Protein AF-A0A1F8SH71-F1 (afdb_monomer)

Structure (mmCIF, N/CA/C/O backbone):
data_AF-A0A1F8SH71-F1
#
_entry.id   AF-A0A1F8SH71-F1
#
loop_
_atom_site.group_PDB
_atom_site.id
_atom_site.type_symbol
_atom_site.label_atom_id
_atom_site.label_alt_id
_atom_site.label_comp_id
_atom_site.label_asym_id
_atom_site.label_entity_id
_atom_site.label_seq_id
_atom_site.pdbx_PDB_ins_code
_atom_site.Cartn_x
_atom_site.Cartn_y
_atom_site.Cartn_z
_atom_site.occupancy
_atom_site.B_iso_or_equiv
_atom_site.auth_seq_id
_atom_site.auth_comp_id
_atom_site.auth_asym_id
_atom_site.auth_atom_id
_atom_site.pdbx_PDB_model_num
ATOM 1 N N . MET A 1 1 ? 21.694 35.743 -9.722 1.00 51.41 1 MET A N 1
ATOM 2 C CA . MET A 1 1 ? 22.626 34.608 -9.514 1.00 51.41 1 MET A CA 1
ATOM 3 C C . MET A 1 1 ? 21.928 33.465 -8.754 1.00 51.41 1 MET A C 1
ATOM 5 O O . MET A 1 1 ? 22.269 33.214 -7.611 1.00 51.41 1 MET A O 1
ATOM 9 N N . VAL A 1 2 ? 20.929 32.788 -9.350 1.00 54.47 2 VAL A N 1
ATOM 10 C CA . VAL A 1 2 ? 20.117 31.741 -8.661 1.00 54.47 2 VAL A CA 1
ATOM 11 C C . VAL A 1 2 ? 20.075 30.393 -9.421 1.00 54.47 2 VAL A C 1
ATOM 13 O O . VAL A 1 2 ? 19.674 29.384 -8.856 1.00 54.47 2 VAL A O 1
ATOM 16 N N . GLY A 1 3 ? 20.571 30.311 -10.664 1.00 57.09 3 GLY A N 1
ATOM 17 C CA . GLY A 1 3 ? 20.491 29.073 -11.468 1.00 57.09 3 GLY A CA 1
ATOM 18 C C . GLY A 1 3 ? 21.432 27.935 -11.036 1.00 57.09 3 GLY A C 1
ATOM 19 O O . GLY A 1 3 ? 21.050 26.771 -11.032 1.00 57.09 3 GLY A O 1
ATOM 20 N N . GLY A 1 4 ? 22.647 28.251 -10.573 1.00 65.62 4 GLY A N 1
ATOM 21 C CA . GLY A 1 4 ? 23.719 27.250 -10.432 1.00 65.62 4 GLY A CA 1
ATOM 22 C C . GLY A 1 4 ? 23.589 26.237 -9.284 1.00 65.62 4 GLY A C 1
ATOM 23 O O . GLY A 1 4 ? 24.348 25.265 -9.261 1.00 65.62 4 GLY A O 1
ATOM 24 N N . SER A 1 5 ? 22.678 26.454 -8.331 1.00 66.50 5 SER A N 1
ATOM 25 C CA . SER A 1 5 ? 22.427 25.524 -7.215 1.00 66.50 5 SER A CA 1
ATOM 26 C C . SER A 1 5 ? 21.305 24.537 -7.543 1.00 66.50 5 SER A C 1
ATOM 28 O O . SER A 1 5 ? 21.418 23.355 -7.226 1.00 66.50 5 SER A O 1
ATOM 30 N N . VAL A 1 6 ? 20.267 24.995 -8.252 1.00 62.06 6 VAL A N 1
ATOM 31 C CA . VAL A 1 6 ? 19.143 24.159 -8.703 1.00 62.06 6 VAL A CA 1
ATOM 32 C C . VAL A 1 6 ? 19.617 23.160 -9.760 1.00 62.06 6 VAL A C 1
ATOM 34 O O . VAL A 1 6 ? 19.380 21.964 -9.617 1.00 62.06 6 VAL A O 1
ATOM 37 N N . ASP A 1 7 ? 20.412 23.610 -10.736 1.00 62.09 7 ASP A N 1
ATOM 38 C CA . ASP A 1 7 ? 20.990 22.741 -11.774 1.00 62.09 7 ASP A CA 1
ATOM 39 C C . ASP A 1 7 ? 21.928 21.659 -11.220 1.00 62.09 7 ASP A C 1
ATOM 41 O O . ASP A 1 7 ? 22.140 20.620 -11.853 1.00 62.09 7 ASP A O 1
ATOM 45 N N . ARG A 1 8 ? 22.495 21.893 -10.032 1.00 60.53 8 ARG A N 1
ATOM 46 C CA . ARG A 1 8 ? 23.409 20.968 -9.352 1.00 60.53 8 ARG A CA 1
ATOM 47 C C . ARG A 1 8 ? 22.647 19.922 -8.548 1.00 60.53 8 ARG A C 1
ATOM 49 O O . ARG A 1 8 ? 23.004 18.751 -8.605 1.00 60.53 8 ARG A O 1
ATOM 56 N N . LEU A 1 9 ? 21.577 20.334 -7.867 1.00 60.00 9 LEU A N 1
ATOM 57 C CA . LEU A 1 9 ? 20.686 19.448 -7.113 1.00 60.00 9 LEU A CA 1
ATOM 58 C C . LEU A 1 9 ? 19.897 18.512 -8.038 1.00 60.00 9 LEU A C 1
ATOM 60 O O . LEU A 1 9 ? 19.809 17.316 -7.767 1.00 60.00 9 LEU A O 1
ATOM 64 N N . VAL A 1 10 ? 19.411 19.024 -9.175 1.00 56.91 10 VAL A N 1
ATOM 65 C CA . VAL A 1 10 ? 18.730 18.219 -10.201 1.00 56.91 10 VAL A CA 1
ATOM 66 C C . VAL A 1 10 ? 19.681 17.161 -10.769 1.00 56.91 10 VAL A C 1
ATOM 68 O O . VAL A 1 10 ? 19.335 15.986 -10.812 1.00 56.91 10 VAL A O 1
ATOM 71 N N . ARG A 1 11 ? 20.921 17.520 -11.125 1.00 57.66 11 ARG A N 1
ATOM 72 C CA . ARG A 1 11 ? 21.882 16.556 -11.694 1.00 57.66 11 ARG A CA 1
ATOM 73 C C . ARG A 1 11 ? 22.332 15.465 -10.719 1.00 57.66 11 ARG A C 1
ATOM 75 O O . ARG A 1 11 ? 22.586 14.347 -11.156 1.00 57.66 11 ARG A O 1
ATOM 82 N N . TRP A 1 12 ? 22.427 15.775 -9.427 1.00 58.69 12 TRP A N 1
ATOM 83 C CA . TRP A 1 12 ? 22.929 14.837 -8.416 1.00 58.69 12 TRP A CA 1
ATOM 84 C C . TRP A 1 12 ? 21.887 13.812 -7.948 1.00 58.69 12 TRP A C 1
ATOM 86 O O . TRP A 1 12 ? 22.253 12.699 -7.586 1.00 58.69 12 TRP A O 1
ATOM 96 N N . VAL A 1 13 ? 20.597 14.158 -7.988 1.00 55.66 13 VAL A N 1
ATOM 97 C CA . VAL A 1 13 ? 19.504 13.250 -7.590 1.00 55.66 13 VAL A CA 1
ATOM 98 C C . VAL A 1 13 ? 18.918 12.504 -8.793 1.00 55.66 13 VAL A C 1
ATOM 100 O O . VAL A 1 13 ? 18.586 11.326 -8.684 1.00 55.66 13 VAL A O 1
ATOM 103 N N . VAL A 1 14 ? 18.823 13.153 -9.959 1.00 53.28 14 VAL A N 1
ATOM 104 C CA . VAL A 1 14 ? 18.117 12.589 -11.123 1.00 53.28 14 VAL A CA 1
ATOM 105 C C . VAL A 1 14 ? 18.936 11.511 -11.845 1.00 53.28 14 VAL A C 1
ATOM 107 O O . VAL A 1 14 ? 18.368 10.504 -12.253 1.00 53.28 14 VAL A O 1
ATOM 110 N N . ILE A 1 15 ? 20.263 11.648 -11.952 1.00 52.59 15 ILE A N 1
ATOM 111 C CA . ILE A 1 15 ? 21.106 10.727 -12.743 1.00 52.59 15 ILE A CA 1
ATOM 112 C C . ILE A 1 15 ? 21.252 9.304 -12.145 1.00 52.59 15 ILE A C 1
ATOM 114 O O . ILE A 1 15 ? 21.187 8.332 -12.909 1.00 52.59 15 ILE A O 1
ATOM 118 N N . PRO A 1 16 ? 21.410 9.097 -10.820 1.00 50.25 16 PRO A N 1
ATOM 119 C CA . PRO A 1 16 ? 21.486 7.738 -10.282 1.00 50.25 16 PRO A CA 1
ATOM 120 C C . PRO A 1 16 ? 20.125 7.025 -10.291 1.00 50.25 16 PRO A C 1
ATOM 122 O O . PRO A 1 16 ? 20.073 5.828 -10.564 1.00 50.25 16 PRO A O 1
ATOM 125 N N . VAL A 1 17 ? 19.017 7.746 -10.084 1.00 48.06 17 VAL A N 1
ATOM 126 C CA . VAL A 1 17 ? 17.661 7.165 -10.045 1.00 48.06 17 VAL A CA 1
ATOM 127 C C . VAL A 1 17 ? 17.214 6.675 -11.425 1.00 48.06 17 VAL A C 1
ATOM 129 O O . VAL A 1 17 ? 16.671 5.577 -11.535 1.00 48.06 17 VAL A O 1
ATOM 132 N N . THR A 1 18 ? 17.510 7.411 -12.500 1.00 51.62 18 THR A N 1
ATOM 133 C CA . THR A 1 18 ? 17.150 6.997 -13.870 1.00 51.62 18 THR A CA 1
ATOM 134 C C . THR A 1 18 ? 17.877 5.740 -14.343 1.00 51.62 18 THR A C 1
ATOM 136 O O . THR A 1 18 ? 17.418 5.085 -15.275 1.00 51.62 18 THR A O 1
ATOM 139 N N . SER A 1 19 ? 18.989 5.377 -13.701 1.00 50.72 19 SER A N 1
ATOM 140 C CA . SER A 1 19 ? 19.824 4.236 -14.094 1.00 50.72 19 SER A CA 1
ATOM 141 C C . SER A 1 19 ? 19.334 2.898 -13.520 1.00 50.72 19 SER A C 1
ATOM 143 O O . SER A 1 19 ? 19.677 1.841 -14.043 1.00 50.72 19 SER A O 1
ATOM 145 N N . VAL A 1 20 ? 18.500 2.924 -12.474 1.00 51.81 20 VAL A N 1
ATOM 146 C CA . VAL A 1 20 ? 17.958 1.712 -11.820 1.00 51.81 20 VAL A CA 1
ATOM 147 C C . VAL A 1 20 ? 16.641 1.256 -12.460 1.00 51.81 20 VAL A C 1
ATOM 149 O O . VAL A 1 20 ? 16.308 0.069 -12.459 1.00 51.81 20 VAL A O 1
ATOM 152 N N . ILE A 1 21 ? 15.907 2.200 -13.058 1.00 51.75 21 ILE A N 1
ATOM 153 C CA . ILE A 1 21 ? 14.601 1.977 -13.691 1.00 51.75 21 ILE A CA 1
ATOM 154 C C . ILE A 1 21 ? 14.675 0.936 -14.830 1.00 51.75 21 ILE A C 1
ATOM 156 O O . ILE A 1 21 ? 13.851 0.021 -14.826 1.00 51.75 21 ILE A O 1
ATOM 160 N N . PRO A 1 22 ? 15.658 0.960 -15.757 1.00 52.56 22 PRO A N 1
ATOM 161 C CA . PRO A 1 22 ? 15.714 -0.008 -16.855 1.00 52.56 22 PRO A CA 1
ATOM 162 C C . PRO A 1 22 ? 15.942 -1.449 -16.379 1.00 52.56 22 PRO A C 1
ATOM 164 O O . PRO A 1 22 ? 15.397 -2.380 -16.965 1.00 52.56 22 PRO A O 1
ATOM 167 N N . VAL A 1 23 ? 16.712 -1.647 -15.303 1.00 53.19 23 VAL A N 1
ATOM 168 C CA . VAL A 1 23 ? 17.013 -2.976 -14.739 1.00 53.19 23 VAL A CA 1
ATOM 169 C C . VAL A 1 23 ? 15.803 -3.549 -13.994 1.00 53.19 23 VAL A C 1
ATOM 171 O O . VAL A 1 23 ? 15.467 -4.722 -14.168 1.00 53.19 23 VAL A O 1
ATOM 174 N N . LEU A 1 24 ? 15.087 -2.724 -13.226 1.00 52.84 24 LEU A N 1
ATOM 175 C CA . LEU A 1 24 ? 13.854 -3.133 -12.544 1.00 52.84 24 LEU A CA 1
ATOM 176 C C . LEU A 1 24 ? 12.716 -3.448 -13.529 1.00 52.84 24 LEU A C 1
ATOM 178 O O . LEU A 1 24 ? 11.985 -4.421 -13.333 1.00 52.84 24 LEU A O 1
ATOM 182 N N . VAL A 1 25 ? 12.609 -2.678 -14.618 1.00 53.09 25 VAL A N 1
ATOM 183 C CA . VAL A 1 25 ? 11.624 -2.901 -15.690 1.00 53.09 25 VAL A CA 1
ATOM 184 C C . VAL A 1 25 ? 11.961 -4.144 -16.517 1.00 53.09 25 VAL A C 1
ATOM 186 O O . VAL A 1 25 ? 11.071 -4.938 -16.811 1.00 53.09 25 VAL A O 1
ATOM 189 N N . ARG A 1 26 ? 13.241 -4.376 -16.838 1.00 57.81 26 ARG A N 1
ATOM 190 C CA . ARG A 1 26 ? 13.689 -5.537 -17.630 1.00 57.81 26 ARG A CA 1
ATOM 191 C C . ARG A 1 26 ? 13.435 -6.883 -16.934 1.00 57.81 26 ARG A C 1
ATOM 193 O O . ARG A 1 26 ? 13.342 -7.897 -17.617 1.00 57.81 26 ARG A O 1
ATOM 200 N N . THR A 1 27 ? 13.298 -6.895 -15.606 1.00 61.59 27 THR A N 1
ATOM 201 C CA . THR A 1 27 ? 13.172 -8.130 -14.807 1.00 61.59 27 THR A CA 1
ATOM 202 C C . THR A 1 27 ? 11.723 -8.457 -14.411 1.00 61.59 27 THR A C 1
ATOM 204 O O . THR A 1 27 ? 11.442 -9.566 -13.972 1.00 61.59 27 THR A O 1
ATOM 207 N N . GLY A 1 28 ? 10.784 -7.506 -14.519 1.00 67.12 28 GLY A N 1
ATOM 208 C CA . GLY A 1 28 ? 9.413 -7.680 -14.008 1.00 67.12 28 GLY A CA 1
ATOM 209 C C . GLY A 1 28 ? 9.311 -7.719 -12.473 1.00 67.12 28 GLY A C 1
ATOM 210 O O . GLY A 1 28 ? 8.240 -7.971 -11.927 1.00 67.12 28 GLY A O 1
ATOM 211 N N . ALA A 1 29 ? 10.404 -7.428 -11.759 1.00 76.44 29 ALA A N 1
ATOM 212 C CA . ALA A 1 29 ? 10.467 -7.484 -10.300 1.00 76.44 29 ALA A CA 1
ATOM 213 C C . ALA A 1 29 ? 9.487 -6.508 -9.628 1.00 76.44 29 ALA A C 1
ATOM 215 O O . ALA A 1 29 ? 8.903 -6.840 -8.602 1.00 76.44 29 ALA A O 1
ATOM 216 N N . LEU A 1 30 ? 9.246 -5.336 -10.230 1.00 78.94 30 LEU A N 1
ATOM 217 C CA . LEU A 1 30 ? 8.257 -4.374 -9.731 1.00 78.94 30 LEU A CA 1
ATOM 218 C C . LEU A 1 30 ? 6.840 -4.954 -9.734 1.00 78.94 30 LEU A C 1
ATOM 220 O O . LEU A 1 30 ? 6.136 -4.805 -8.741 1.00 78.94 30 LEU A O 1
ATOM 224 N N . VAL A 1 31 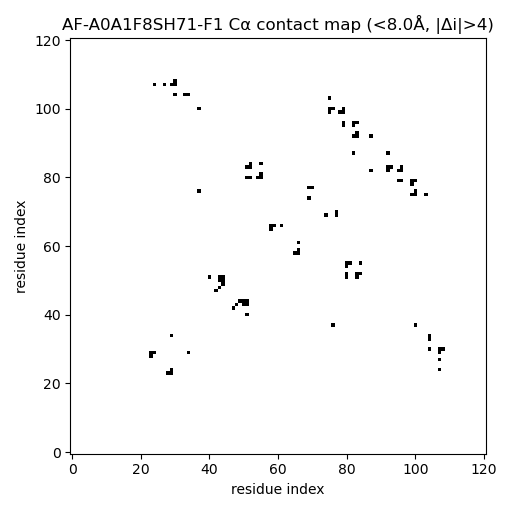? 6.448 -5.666 -10.798 1.00 82.38 31 VAL A N 1
ATOM 225 C CA . VAL A 1 31 ? 5.145 -6.352 -10.870 1.00 82.38 31 VAL A CA 1
ATOM 226 C C . VAL A 1 31 ? 5.033 -7.391 -9.763 1.00 82.38 31 VAL A C 1
ATOM 228 O O . VAL A 1 31 ? 3.996 -7.478 -9.118 1.00 82.38 31 VAL A O 1
ATOM 231 N N . LEU A 1 32 ? 6.094 -8.165 -9.521 1.00 85.56 32 LEU A N 1
ATOM 232 C CA . LEU A 1 32 ? 6.092 -9.203 -8.491 1.00 85.56 32 LEU A CA 1
ATOM 233 C C . LEU A 1 32 ? 6.009 -8.614 -7.082 1.00 85.56 32 LEU A C 1
ATOM 235 O O . LEU A 1 32 ? 5.203 -9.075 -6.283 1.00 85.56 32 LEU A O 1
ATOM 239 N N . VAL A 1 33 ? 6.799 -7.579 -6.784 1.00 88.31 33 VAL A N 1
ATOM 240 C CA . VAL A 1 33 ? 6.804 -6.927 -5.468 1.00 88.31 33 VAL A CA 1
ATOM 241 C C . VAL A 1 33 ? 5.474 -6.222 -5.209 1.00 88.31 33 VAL A C 1
ATOM 243 O O . VAL A 1 33 ? 4.837 -6.489 -4.194 1.00 88.31 33 VAL A O 1
ATOM 246 N N . PHE A 1 34 ? 5.013 -5.368 -6.129 1.00 87.81 34 PHE A N 1
ATOM 247 C CA . PHE A 1 34 ? 3.724 -4.687 -5.973 1.00 87.81 34 PHE A CA 1
ATOM 248 C C . PHE A 1 34 ? 2.560 -5.676 -5.997 1.00 87.81 34 PHE A C 1
ATOM 250 O O . PHE A 1 34 ? 1.631 -5.532 -5.212 1.00 87.81 34 PHE A O 1
ATOM 257 N N . GLY A 1 35 ? 2.616 -6.705 -6.843 1.00 90.06 35 GLY A N 1
ATOM 258 C CA . GLY A 1 35 ? 1.617 -7.768 -6.892 1.00 90.06 35 GLY A CA 1
ATOM 259 C C . GLY A 1 35 ? 1.524 -8.524 -5.573 1.00 90.06 35 GLY A C 1
ATOM 260 O O . GLY A 1 35 ? 0.429 -8.676 -5.042 1.00 90.06 35 GLY A O 1
ATOM 261 N N . ALA A 1 36 ? 2.656 -8.929 -4.995 1.00 91.56 36 ALA A N 1
ATOM 262 C CA . ALA A 1 36 ? 2.689 -9.587 -3.693 1.00 91.56 36 ALA A CA 1
ATOM 263 C C . ALA A 1 36 ? 2.153 -8.681 -2.577 1.00 91.56 36 ALA A C 1
ATOM 265 O O . ALA A 1 36 ? 1.380 -9.141 -1.739 1.00 91.56 36 ALA A O 1
ATOM 266 N N . LEU A 1 37 ? 2.503 -7.391 -2.587 1.00 91.38 37 LEU A N 1
ATOM 267 C CA . LEU A 1 37 ? 1.982 -6.427 -1.616 1.00 91.38 37 LEU A CA 1
ATOM 268 C C . LEU A 1 37 ? 0.467 -6.224 -1.767 1.00 91.38 37 LEU A C 1
ATOM 270 O O . LEU A 1 37 ? -0.245 -6.230 -0.766 1.00 91.38 37 LEU A O 1
ATOM 274 N N . TRP A 1 38 ? -0.046 -6.110 -2.995 1.00 94.31 38 TRP A N 1
ATOM 275 C CA . TRP A 1 38 ? -1.485 -6.016 -3.254 1.00 94.31 38 TRP A CA 1
ATOM 276 C C . TRP A 1 38 ? -2.236 -7.277 -2.842 1.00 94.31 38 TRP A C 1
ATOM 278 O O . TRP A 1 38 ? -3.311 -7.172 -2.259 1.00 94.31 38 TRP A O 1
ATOM 288 N N . VAL A 1 39 ? -1.671 -8.460 -3.096 1.00 92.81 39 VAL A N 1
ATOM 289 C CA . VAL A 1 39 ? -2.224 -9.727 -2.605 1.00 92.81 39 VAL A CA 1
ATOM 290 C C . VAL A 1 39 ? -2.225 -9.744 -1.080 1.00 92.81 39 VAL A C 1
ATOM 292 O O . VAL A 1 39 ? -3.235 -10.108 -0.493 1.00 92.81 39 VAL A O 1
ATOM 295 N N . GLY A 1 40 ? -1.146 -9.297 -0.433 1.00 91.94 40 GLY A N 1
ATOM 296 C CA . GLY A 1 40 ? -1.075 -9.170 1.023 1.00 91.94 40 GLY A C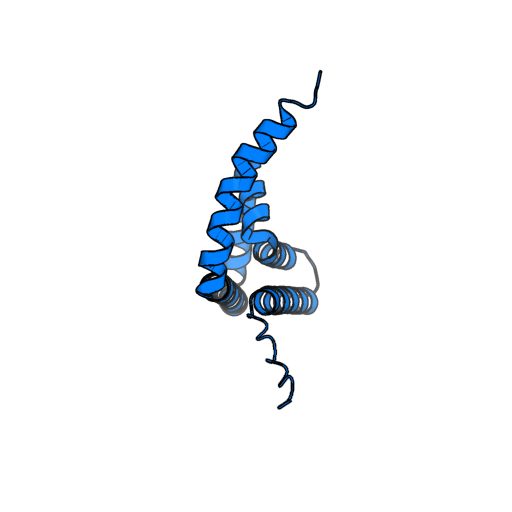A 1
ATOM 297 C C . GLY A 1 40 ? -2.177 -8.272 1.585 1.00 91.94 40 GLY A C 1
ATOM 298 O O . GLY A 1 40 ? -2.889 -8.687 2.495 1.00 91.94 40 GLY A O 1
ATOM 299 N N . ILE A 1 41 ? -2.380 -7.089 0.995 1.00 89.56 41 ILE A N 1
ATOM 300 C CA . ILE A 1 41 ? -3.480 -6.182 1.358 1.00 89.56 41 ILE A CA 1
ATOM 301 C C . ILE A 1 41 ? -4.832 -6.861 1.113 1.00 89.56 41 ILE A C 1
ATOM 303 O O . ILE A 1 41 ? -5.675 -6.866 1.999 1.00 89.56 41 ILE A O 1
ATOM 307 N N . GLY A 1 42 ? -5.043 -7.475 -0.053 1.00 90.62 42 GLY A N 1
ATOM 308 C CA . GLY A 1 42 ? -6.300 -8.142 -0.396 1.00 90.62 42 GLY A CA 1
ATOM 309 C C . GLY A 1 42 ? -6.647 -9.301 0.542 1.00 90.62 42 GLY A C 1
ATOM 310 O O . GLY A 1 42 ? -7.793 -9.427 0.961 1.00 90.62 42 GLY A O 1
ATOM 311 N N . VAL A 1 43 ? -5.661 -10.117 0.917 1.00 91.31 43 VAL A N 1
ATOM 312 C CA . VAL A 1 43 ? -5.828 -11.194 1.901 1.00 91.31 43 VAL A CA 1
ATOM 313 C C . VAL A 1 43 ? -6.124 -10.613 3.280 1.00 91.31 43 VAL A C 1
ATOM 315 O O . VAL A 1 43 ? -7.064 -11.068 3.929 1.00 91.31 43 VAL A O 1
ATOM 318 N N . ALA A 1 44 ? -5.382 -9.589 3.712 1.00 89.94 44 ALA A N 1
ATOM 319 C CA . ALA A 1 44 ? -5.626 -8.922 4.988 1.00 89.94 44 ALA A CA 1
ATOM 320 C C . ALA A 1 44 ? -7.047 -8.341 5.051 1.00 89.94 44 ALA A C 1
ATOM 322 O O . ALA A 1 44 ? -7.750 -8.581 6.019 1.00 89.94 44 ALA A O 1
ATOM 323 N N . LEU A 1 45 ? -7.536 -7.706 3.984 1.00 89.75 45 LEU A N 1
ATOM 324 C CA . LEU A 1 45 ? -8.906 -7.183 3.912 1.00 89.75 45 LEU A CA 1
ATOM 325 C C . LEU A 1 45 ? -9.998 -8.244 4.106 1.00 89.75 45 LEU A C 1
ATOM 327 O O . LEU A 1 45 ? -11.094 -7.908 4.543 1.00 89.75 45 LEU A O 1
ATOM 331 N N . VAL A 1 46 ? -9.732 -9.503 3.754 1.00 90.81 46 VAL A N 1
ATOM 332 C CA . VAL A 1 46 ? -10.701 -10.602 3.890 1.00 90.81 46 VAL A CA 1
ATOM 333 C C . VAL A 1 46 ? -10.563 -11.309 5.238 1.00 90.81 46 VAL A C 1
ATOM 335 O O . VAL A 1 46 ? -11.568 -11.704 5.824 1.00 90.81 46 VAL A O 1
ATOM 338 N N . VAL A 1 47 ? -9.331 -11.496 5.713 1.00 92.12 47 VAL A N 1
ATOM 339 C CA . VAL A 1 47 ? -9.025 -12.311 6.898 1.00 92.12 47 VAL A CA 1
ATOM 340 C C . VAL A 1 47 ? -9.007 -11.482 8.179 1.00 92.12 47 VAL A C 1
ATOM 342 O O . VAL A 1 47 ? -9.597 -11.887 9.176 1.00 92.12 47 VAL A O 1
ATOM 345 N N . ASP A 1 48 ? -8.325 -10.339 8.157 1.00 89.06 48 ASP A N 1
ATOM 346 C CA . ASP A 1 48 ? -8.171 -9.436 9.297 1.00 89.06 48 ASP A CA 1
ATOM 347 C C . ASP A 1 48 ? -8.120 -7.979 8.806 1.00 89.06 48 ASP A C 1
ATOM 349 O O . ASP A 1 48 ? -7.041 -7.402 8.623 1.00 89.06 48 ASP A O 1
ATOM 353 N N . PRO A 1 49 ? -9.290 -7.364 8.564 1.00 87.75 49 PRO A N 1
ATOM 354 C CA . PRO A 1 49 ? -9.342 -6.002 8.057 1.00 87.75 49 PRO A CA 1
ATOM 355 C C . PRO A 1 49 ? -8.708 -4.990 9.026 1.00 87.75 49 PRO A C 1
ATOM 357 O O . PRO A 1 49 ? -8.178 -3.969 8.586 1.00 87.75 49 PRO A O 1
ATOM 360 N N . ALA A 1 50 ? -8.680 -5.299 10.330 1.00 88.75 50 ALA A N 1
ATOM 361 C CA . ALA A 1 50 ? -8.042 -4.456 11.334 1.00 88.75 50 ALA A CA 1
ATOM 362 C C . ALA A 1 50 ? -6.514 -4.413 11.173 1.00 88.75 50 ALA A C 1
ATOM 364 O O . ALA A 1 50 ? -5.892 -3.417 11.543 1.00 88.75 50 ALA A O 1
ATOM 365 N N . ALA A 1 51 ? -5.895 -5.432 10.565 1.00 89.75 51 ALA A N 1
ATOM 366 C CA . ALA A 1 51 ? -4.475 -5.396 10.224 1.00 89.75 51 ALA A CA 1
ATOM 367 C C . ALA A 1 51 ? -4.154 -4.305 9.188 1.00 89.75 51 ALA A C 1
ATOM 369 O O . ALA A 1 51 ? -3.093 -3.682 9.253 1.00 89.75 51 ALA A O 1
AT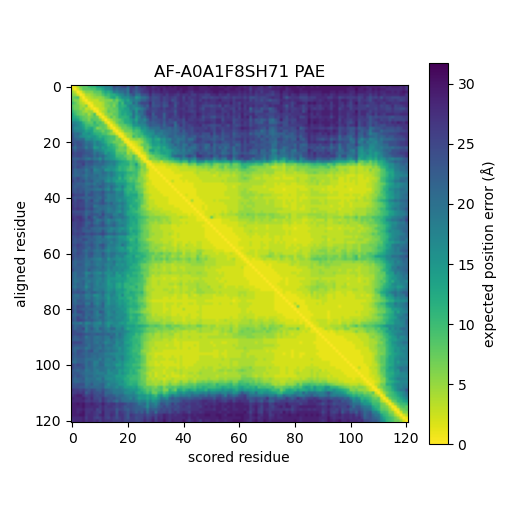OM 370 N N . VAL A 1 52 ? -5.072 -4.036 8.253 1.00 91.19 52 VAL A N 1
ATOM 371 C CA . VAL A 1 52 ? -4.913 -2.973 7.246 1.00 91.19 52 VAL A CA 1
ATOM 372 C C . VAL A 1 52 ? -5.019 -1.594 7.900 1.00 91.19 52 VAL A C 1
ATOM 374 O O . VAL A 1 52 ? -4.212 -0.708 7.610 1.00 91.19 52 VAL A O 1
ATOM 377 N N . ASP A 1 53 ? -5.941 -1.435 8.850 1.00 91.81 53 ASP A N 1
ATOM 378 C CA . ASP A 1 53 ? -6.058 -0.213 9.652 1.00 91.81 53 ASP A CA 1
ATOM 379 C C . ASP A 1 53 ? -4.836 0.007 10.550 1.00 91.81 53 ASP A C 1
ATOM 381 O O . ASP A 1 53 ? -4.301 1.116 10.619 1.00 91.81 53 ASP A O 1
ATOM 385 N N . ALA A 1 54 ? -4.331 -1.052 11.186 1.00 90.75 54 ALA A N 1
ATOM 386 C CA . ALA A 1 54 ? -3.110 -0.999 11.979 1.00 90.75 54 ALA A CA 1
ATOM 387 C C . ALA A 1 54 ? -1.895 -0.617 11.121 1.00 90.75 54 ALA A C 1
ATOM 389 O O . ALA A 1 54 ? -1.082 0.208 11.541 1.00 90.75 54 ALA A O 1
ATOM 390 N N . ALA A 1 55 ? -1.785 -1.149 9.898 1.00 90.06 55 ALA A N 1
ATOM 391 C CA . ALA A 1 55 ? -0.737 -0.766 8.957 1.00 90.06 55 ALA A CA 1
ATOM 392 C C . ALA A 1 55 ? -0.815 0.732 8.620 1.00 90.06 55 ALA A C 1
ATOM 394 O O . ALA A 1 55 ? 0.192 1.437 8.722 1.00 90.06 55 ALA A O 1
ATOM 395 N N . TRP A 1 56 ? -2.008 1.244 8.310 1.00 93.50 56 TRP A N 1
ATOM 396 C CA . TRP A 1 56 ? -2.226 2.669 8.058 1.00 93.50 56 TRP A CA 1
ATOM 397 C C . TRP A 1 56 ? -1.840 3.548 9.261 1.00 93.50 56 TRP A C 1
ATOM 399 O O . TRP A 1 56 ? -1.071 4.501 9.114 1.00 93.50 56 TRP A O 1
ATOM 409 N N . GLN A 1 57 ? -2.291 3.195 10.467 1.00 93.62 57 GLN A N 1
ATOM 410 C CA . GLN A 1 57 ? -1.955 3.919 11.699 1.00 93.62 57 GLN A CA 1
ATOM 411 C C . GLN A 1 57 ? -0.456 3.855 12.031 1.00 93.62 57 GLN A C 1
ATOM 413 O O . GLN A 1 57 ? 0.132 4.842 12.482 1.00 93.62 57 GLN A O 1
ATOM 418 N N . SER A 1 58 ? 0.197 2.720 11.767 1.00 92.19 58 SER A N 1
ATOM 419 C CA . SER A 1 58 ? 1.633 2.556 12.005 1.00 92.19 58 SER A CA 1
ATOM 420 C C . SER A 1 58 ? 2.464 3.509 11.144 1.00 92.19 58 SER A C 1
ATOM 422 O O . SER A 1 58 ? 3.438 4.074 11.634 1.00 92.19 58 SER A O 1
ATOM 424 N N . ILE A 1 59 ? 2.041 3.757 9.898 1.00 91.31 59 ILE A N 1
ATOM 425 C CA . ILE A 1 59 ? 2.690 4.707 8.988 1.00 91.31 59 ILE A CA 1
ATOM 426 C C . ILE A 1 59 ? 2.345 6.143 9.394 1.00 91.31 59 ILE A C 1
ATOM 428 O O . ILE A 1 59 ? 3.234 6.992 9.456 1.00 91.31 59 ILE A O 1
ATOM 432 N N . GLY A 1 60 ? 1.081 6.407 9.737 1.00 90.12 60 GLY A N 1
ATOM 433 C CA . GLY A 1 60 ? 0.613 7.721 10.190 1.00 90.12 60 GLY A CA 1
ATOM 434 C C . GLY A 1 60 ? 1.253 8.209 11.495 1.00 90.12 60 GLY A C 1
ATOM 435 O O . GLY A 1 60 ? 1.333 9.414 11.721 1.00 90.12 60 GLY A O 1
ATOM 436 N N . SER A 1 61 ? 1.754 7.298 12.334 1.00 93.12 61 SER A N 1
ATOM 437 C CA . SER A 1 61 ? 2.486 7.632 13.567 1.00 93.12 61 SER A CA 1
ATOM 438 C C . SER A 1 61 ? 3.989 7.880 13.363 1.00 93.12 61 SER A C 1
ATOM 440 O O . SER A 1 61 ? 4.669 8.301 14.299 1.00 93.12 61 SER A O 1
ATOM 442 N N . GLN A 1 62 ? 4.524 7.662 12.154 1.00 92.12 62 GLN A N 1
ATOM 443 C CA . GLN A 1 62 ? 5.925 7.960 11.832 1.00 92.12 62 GLN A CA 1
ATOM 444 C C . GLN A 1 62 ? 6.164 9.458 11.611 1.00 92.12 62 GLN A C 1
ATOM 446 O O . GLN A 1 62 ? 5.235 10.243 11.415 1.00 92.12 62 GLN A O 1
ATOM 451 N N . SER A 1 63 ? 7.441 9.854 11.569 1.00 93.50 63 SER A N 1
ATOM 452 C CA . SER A 1 63 ? 7.819 11.231 11.244 1.00 93.50 63 SER A CA 1
ATOM 453 C C . SER A 1 63 ? 7.290 11.664 9.862 1.00 93.50 63 SER A C 1
ATOM 455 O O . SER A 1 63 ? 7.194 10.836 8.947 1.00 93.50 63 SER A O 1
ATOM 457 N N . PRO A 1 64 ? 7.013 12.966 9.652 1.00 93.19 64 PRO A N 1
ATOM 458 C CA . PRO A 1 64 ? 6.508 13.469 8.371 1.00 93.19 64 PRO A CA 1
ATOM 459 C C . PRO A 1 64 ? 7.416 13.136 7.180 1.00 93.19 64 PRO A C 1
ATOM 461 O O . PRO A 1 64 ? 6.938 12.930 6.068 1.00 93.19 64 PRO A O 1
ATOM 464 N N . VAL A 1 65 ? 8.729 13.041 7.417 1.00 92.25 65 VAL A N 1
ATOM 465 C CA . VAL A 1 65 ? 9.711 12.667 6.390 1.00 92.25 65 VAL A CA 1
ATOM 466 C C . VAL A 1 65 ? 9.515 11.216 5.953 1.00 92.25 65 VAL A C 1
ATOM 468 O O . VAL A 1 65 ? 9.487 10.940 4.757 1.00 92.25 65 VAL A O 1
ATOM 471 N N . VAL A 1 66 ? 9.329 10.291 6.900 1.00 92.25 66 VAL A N 1
ATOM 472 C CA . VAL A 1 66 ? 9.086 8.872 6.592 1.00 92.25 66 VAL A CA 1
ATOM 473 C C . VAL A 1 66 ? 7.768 8.704 5.843 1.00 92.25 66 VAL A C 1
ATOM 475 O O . VAL A 1 66 ? 7.725 7.986 4.847 1.00 92.25 66 VAL A O 1
ATOM 478 N N . GLN A 1 67 ? 6.718 9.419 6.256 1.00 92.56 67 GLN A N 1
ATOM 479 C CA . GLN A 1 67 ? 5.441 9.414 5.543 1.00 92.56 67 GLN A CA 1
ATOM 480 C C . GLN A 1 67 ? 5.592 9.926 4.109 1.00 92.56 67 GLN A 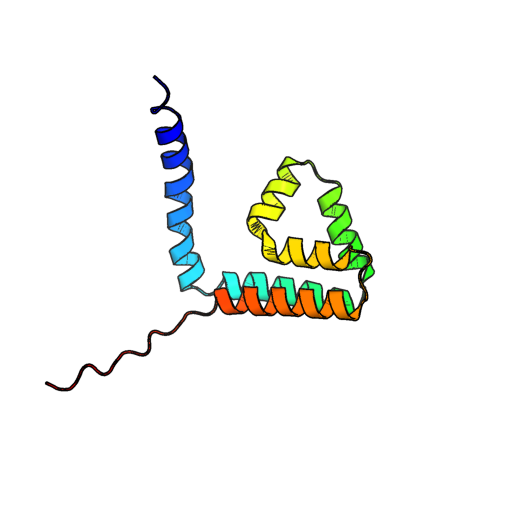C 1
ATOM 482 O O . GLN A 1 67 ? 5.125 9.272 3.182 1.00 92.56 67 GLN A O 1
ATOM 487 N N . ALA A 1 68 ? 6.283 11.051 3.903 1.00 92.88 68 ALA A N 1
ATOM 488 C CA . ALA A 1 68 ? 6.512 11.604 2.570 1.00 92.88 68 ALA A CA 1
ATOM 489 C C . ALA A 1 68 ? 7.274 10.626 1.662 1.00 92.88 68 ALA A C 1
ATOM 491 O O . ALA A 1 68 ? 6.914 10.456 0.498 1.00 92.88 68 ALA A O 1
ATOM 492 N N . VAL A 1 69 ? 8.289 9.941 2.197 1.00 93.88 69 VAL A N 1
ATOM 493 C CA . VAL A 1 69 ? 9.034 8.910 1.461 1.00 93.88 69 VAL A CA 1
ATOM 494 C C . VAL A 1 69 ? 8.145 7.706 1.139 1.00 93.88 69 VAL A C 1
ATOM 496 O O . VAL A 1 69 ? 8.157 7.237 0.003 1.00 93.88 69 VAL A O 1
ATOM 499 N N . ALA A 1 70 ? 7.340 7.228 2.091 1.00 92.50 70 ALA A N 1
ATOM 500 C CA . ALA A 1 70 ? 6.409 6.122 1.867 1.00 92.50 70 ALA A CA 1
ATOM 501 C C . ALA A 1 70 ? 5.371 6.464 0.789 1.00 92.50 70 ALA A C 1
ATOM 503 O O . ALA A 1 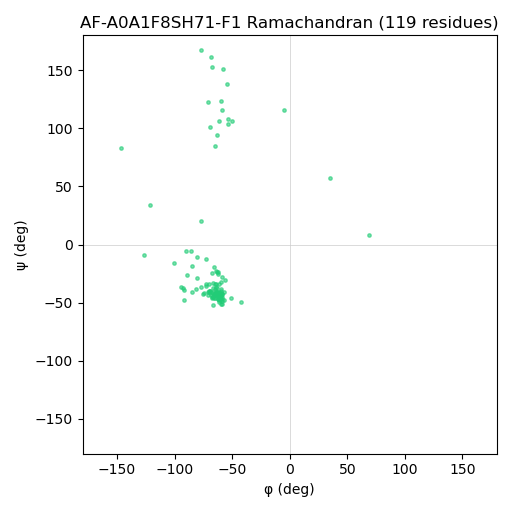70 ? 5.155 5.675 -0.129 1.00 92.50 70 ALA A O 1
ATOM 504 N N . TRP A 1 71 ? 4.793 7.666 0.844 1.00 93.62 71 TRP A N 1
ATOM 505 C CA . TRP A 1 71 ? 3.901 8.185 -0.191 1.00 93.62 71 TRP A CA 1
ATOM 506 C C . TRP A 1 71 ? 4.589 8.284 -1.550 1.00 93.62 71 TRP A C 1
ATOM 508 O O . TRP A 1 71 ? 4.004 7.880 -2.547 1.00 93.62 71 TRP A O 1
ATOM 518 N N . LEU A 1 72 ? 5.831 8.764 -1.611 1.00 92.12 72 LEU A N 1
ATOM 519 C CA . LEU A 1 72 ? 6.551 8.903 -2.875 1.00 92.12 72 LEU A CA 1
ATOM 520 C C . LEU A 1 72 ? 6.892 7.545 -3.511 1.00 92.12 72 LEU A C 1
ATOM 522 O O . LEU A 1 72 ? 6.768 7.388 -4.723 1.00 92.12 72 LEU A O 1
ATOM 526 N N . LEU A 1 73 ? 7.318 6.567 -2.707 1.00 88.94 73 LEU A N 1
ATOM 527 C CA . LEU A 1 73 ? 7.749 5.249 -3.187 1.00 88.94 73 LEU A CA 1
ATOM 528 C C . LEU A 1 73 ? 6.579 4.297 -3.454 1.00 88.94 73 LEU A C 1
ATOM 530 O O . LEU A 1 73 ? 6.604 3.531 -4.416 1.00 88.94 73 LEU A O 1
ATOM 534 N N . PHE A 1 74 ? 5.555 4.344 -2.606 1.00 89.75 74 PHE A N 1
ATOM 535 C CA . PHE A 1 74 ? 4.439 3.402 -2.595 1.00 89.75 74 PHE A CA 1
ATOM 536 C C . PHE A 1 74 ? 3.100 4.108 -2.793 1.00 89.75 74 PHE A C 1
ATOM 538 O O . PHE A 1 74 ? 2.084 3.658 -2.270 1.00 89.75 74 PHE A O 1
ATOM 545 N N . LEU A 1 75 ? 3.081 5.185 -3.583 1.00 91.88 75 LEU A N 1
ATOM 546 C CA . LEU A 1 75 ? 1.900 6.017 -3.835 1.00 91.88 75 LEU A CA 1
ATOM 547 C C . LEU A 1 75 ? 0.595 5.219 -4.057 1.00 91.88 75 LEU A C 1
ATOM 549 O O . LEU A 1 75 ? -0.388 5.513 -3.378 1.00 91.88 75 LEU A O 1
ATOM 553 N N . PRO A 1 76 ? 0.544 4.186 -4.928 1.00 92.00 76 PRO A N 1
ATOM 554 C CA . PRO A 1 76 ? -0.700 3.447 -5.144 1.00 92.00 76 PRO A CA 1
ATOM 555 C C . PRO A 1 76 ? -1.111 2.579 -3.944 1.00 92.00 76 PRO A C 1
ATOM 557 O O . PRO A 1 76 ? -2.302 2.473 -3.665 1.00 92.00 76 PRO A O 1
ATOM 560 N N . LEU A 1 77 ? -0.158 2.006 -3.199 1.00 92.69 77 LEU A N 1
ATOM 561 C CA . LEU A 1 77 ? -0.453 1.237 -1.980 1.00 92.69 77 LEU A CA 1
ATOM 562 C C . LEU A 1 77 ? -0.911 2.154 -0.849 1.00 92.69 77 LEU A C 1
ATOM 564 O O . LEU A 1 77 ? -1.889 1.847 -0.178 1.00 92.69 77 LEU A O 1
ATOM 568 N N . MET A 1 78 ? -0.238 3.292 -0.669 1.00 95.19 78 MET A N 1
ATOM 569 C CA . MET A 1 78 ? -0.631 4.313 0.301 1.00 95.19 78 MET A CA 1
ATOM 570 C C . MET A 1 78 ? -2.035 4.836 0.005 1.00 95.19 78 MET A C 1
ATOM 572 O O . MET A 1 78 ? -2.838 4.978 0.922 1.00 95.19 78 MET A O 1
ATOM 576 N N . GLY A 1 79 ? -2.366 5.025 -1.276 1.00 94.44 79 GLY A N 1
ATOM 577 C CA . GLY A 1 79 ? -3.727 5.311 -1.718 1.00 94.44 79 GLY A CA 1
ATOM 578 C C . GLY A 1 79 ? -4.716 4.207 -1.336 1.00 94.44 79 GLY A C 1
ATOM 579 O O . GLY A 1 79 ? -5.784 4.513 -0.822 1.00 94.44 79 GLY A O 1
ATOM 580 N N . GLY A 1 80 ? -4.361 2.931 -1.519 1.00 93.12 80 GLY A N 1
ATOM 581 C CA . GLY A 1 80 ? -5.196 1.797 -1.107 1.00 93.12 80 GLY A CA 1
ATOM 582 C C . GLY A 1 80 ? -5.456 1.746 0.405 1.00 93.12 80 GLY A C 1
ATOM 583 O O . GLY A 1 80 ? -6.604 1.605 0.822 1.00 93.12 80 GLY A O 1
ATOM 584 N N . LEU A 1 81 ? -4.411 1.922 1.221 1.00 93.88 81 LEU A N 1
ATOM 585 C CA . LEU A 1 81 ? -4.522 1.986 2.685 1.00 93.88 81 LEU A CA 1
ATOM 586 C C . LEU A 1 81 ? -5.349 3.194 3.145 1.00 93.88 81 LEU A C 1
ATOM 588 O O . LEU A 1 81 ? -6.172 3.081 4.049 1.00 93.88 81 LEU A O 1
ATOM 592 N N . TRP A 1 82 ? -5.161 4.346 2.502 1.00 94.88 82 TRP A N 1
ATOM 593 C CA . TRP A 1 82 ? -5.939 5.546 2.788 1.00 94.88 82 TRP A CA 1
ATOM 594 C C . TRP A 1 82 ? -7.418 5.364 2.431 1.00 94.88 82 TRP A C 1
ATOM 596 O O . TRP A 1 82 ? -8.281 5.665 3.245 1.00 94.88 82 TRP A O 1
ATOM 606 N N . VAL A 1 83 ? -7.732 4.810 1.252 1.00 94.38 83 VAL A N 1
ATOM 607 C CA . VAL A 1 83 ? -9.116 4.494 0.859 1.00 94.38 83 VAL A CA 1
ATOM 608 C C . VAL A 1 83 ? -9.763 3.557 1.876 1.00 94.38 83 VAL A C 1
ATOM 610 O O . VAL A 1 83 ? -10.925 3.756 2.230 1.00 94.38 83 VAL A O 1
ATOM 613 N N . TRP A 1 84 ? -9.022 2.562 2.369 1.00 93.31 84 TRP A N 1
ATOM 614 C CA . TRP A 1 84 ? -9.524 1.656 3.396 1.00 93.31 84 TRP A CA 1
ATOM 615 C C . TRP A 1 84 ? -9.889 2.380 4.699 1.00 93.31 84 TRP A C 1
ATOM 617 O O . TRP A 1 84 ? -10.944 2.090 5.262 1.00 93.31 84 TRP A O 1
ATOM 627 N N . SER A 1 85 ? -9.083 3.355 5.128 1.00 91.56 85 SER A N 1
ATOM 628 C CA . SER A 1 85 ? -9.304 4.096 6.376 1.00 91.56 85 SER A CA 1
ATOM 629 C C . SER A 1 85 ? -10.347 5.218 6.288 1.00 91.56 85 SER A C 1
ATOM 631 O O . SER A 1 85 ? -10.755 5.748 7.318 1.00 91.56 85 SER A O 1
ATOM 633 N N . THR A 1 86 ? -10.807 5.589 5.088 1.00 92.25 86 THR A N 1
ATOM 634 C CA . THR A 1 86 ? -11.922 6.544 4.931 1.00 92.25 86 THR A CA 1
ATOM 635 C C . THR A 1 86 ? -13.242 5.962 5.424 1.00 92.25 86 THR A C 1
ATOM 637 O O . THR A 1 86 ? -13.455 4.770 5.292 1.00 92.25 86 THR A O 1
ATOM 640 N N . ASP A 1 87 ? -14.200 6.782 5.864 1.00 92.00 87 ASP A N 1
ATOM 641 C CA . ASP A 1 87 ? -15.535 6.322 6.298 1.00 92.00 87 ASP A CA 1
ATOM 642 C C . ASP A 1 87 ? -16.500 5.963 5.147 1.00 92.00 87 ASP A C 1
ATOM 644 O O . ASP A 1 87 ? -17.720 5.924 5.310 1.00 92.00 87 ASP A O 1
ATOM 648 N N . TRP A 1 88 ? -15.986 5.691 3.946 1.00 93.62 88 TRP A N 1
ATOM 649 C CA . TRP A 1 88 ? -16.814 5.414 2.771 1.00 93.62 88 TRP A CA 1
ATOM 650 C C . TRP A 1 88 ? -17.569 4.082 2.873 1.00 93.62 88 TRP A C 1
ATOM 652 O O . TRP A 1 88 ? -17.173 3.204 3.645 1.00 93.62 88 TRP A O 1
ATOM 662 N N . PRO A 1 89 ? -18.637 3.877 2.078 1.00 94.69 89 PRO A N 1
ATOM 663 C CA . PRO A 1 89 ? -19.300 2.580 1.989 1.00 94.69 89 PRO A CA 1
ATOM 664 C C . PRO A 1 89 ? -18.305 1.473 1.623 1.00 94.69 89 PRO A C 1
ATOM 666 O O . PRO A 1 89 ? -17.480 1.661 0.727 1.00 94.69 89 PRO A O 1
ATOM 669 N N . LEU A 1 90 ? -18.411 0.303 2.265 1.00 90.88 90 LEU A N 1
ATOM 670 C CA . LEU A 1 90 ? -17.473 -0.815 2.074 1.00 90.88 90 LEU A CA 1
ATOM 671 C C . LEU A 1 90 ? -17.274 -1.160 0.592 1.00 90.88 90 LEU A C 1
ATOM 673 O O . LEU A 1 90 ? -16.145 -1.282 0.125 1.0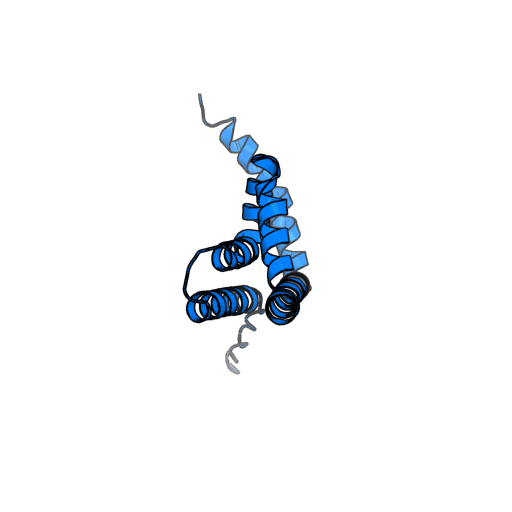0 90.88 90 LEU A O 1
ATOM 677 N N . VAL A 1 91 ? -18.373 -1.248 -0.162 1.00 93.00 91 VAL A N 1
ATOM 678 C CA . VAL A 1 9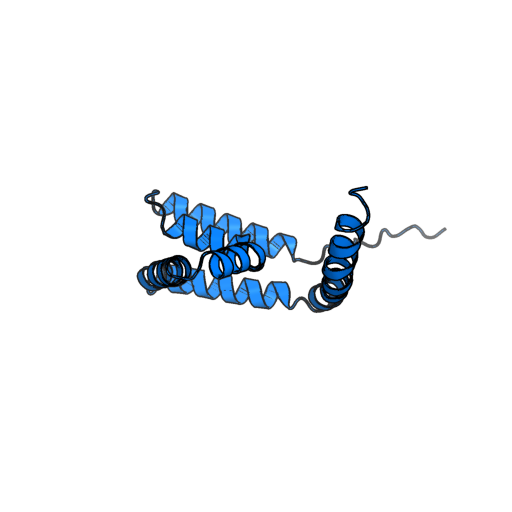1 ? -18.339 -1.547 -1.600 1.00 93.00 91 VAL A CA 1
ATOM 679 C C . VAL A 1 91 ? -17.508 -0.512 -2.360 1.00 93.00 91 VAL A C 1
ATOM 681 O O . VAL A 1 91 ? -16.693 -0.887 -3.196 1.00 93.00 91 VAL A O 1
ATOM 684 N N . ALA A 1 92 ? -17.656 0.776 -2.041 1.00 94.31 92 ALA A N 1
ATOM 685 C CA . ALA A 1 92 ? -16.879 1.833 -2.678 1.00 94.31 92 ALA A CA 1
ATOM 686 C C . ALA A 1 92 ? -15.381 1.687 -2.372 1.00 94.31 92 ALA A C 1
ATOM 688 O O . ALA A 1 92 ? -14.569 1.778 -3.291 1.00 94.31 92 ALA A O 1
ATOM 689 N N . ARG A 1 93 ? -15.014 1.383 -1.116 1.00 93.62 93 ARG A N 1
ATOM 690 C CA . ARG A 1 93 ? -13.611 1.148 -0.729 1.00 93.62 93 ARG A CA 1
ATOM 691 C C . ARG A 1 93 ? -13.007 -0.010 -1.515 1.00 93.62 93 ARG A C 1
ATOM 693 O O . ARG A 1 93 ? -11.965 0.156 -2.140 1.00 93.62 93 ARG A O 1
ATOM 700 N N . ILE A 1 94 ? -13.683 -1.160 -1.534 1.00 94.19 94 ILE A N 1
ATOM 701 C CA . ILE A 1 94 ? -13.199 -2.364 -2.222 1.00 94.19 94 ILE A CA 1
ATOM 702 C C . ILE A 1 94 ? -13.069 -2.127 -3.727 1.00 94.19 94 ILE A C 1
ATOM 704 O O . ILE A 1 94 ? -12.045 -2.477 -4.307 1.00 94.19 94 ILE A O 1
ATOM 708 N N . VAL A 1 95 ? -14.062 -1.494 -4.360 1.00 95.69 95 VAL A N 1
ATOM 709 C CA . VAL A 1 95 ? -14.013 -1.178 -5.797 1.00 95.69 95 VAL A CA 1
ATOM 710 C C . VAL A 1 95 ? -12.835 -0.262 -6.117 1.00 95.69 95 VAL A C 1
ATOM 712 O O . VAL A 1 95 ? -12.114 -0.512 -7.079 1.00 95.69 95 VAL A O 1
ATOM 715 N N . LEU A 1 96 ? -12.600 0.768 -5.307 1.00 94.94 96 LEU A N 1
ATOM 716 C CA . LEU A 1 96 ? -11.491 1.696 -5.513 1.00 94.94 96 LEU A CA 1
ATOM 717 C C . LEU A 1 96 ? -10.129 1.047 -5.278 1.00 94.94 96 LEU A C 1
ATOM 719 O O . LEU A 1 96 ? -9.221 1.245 -6.081 1.00 94.94 96 LEU A O 1
ATOM 723 N N . ILE A 1 97 ? -9.990 0.247 -4.222 1.00 94.06 97 ILE A N 1
ATOM 724 C CA . ILE A 1 97 ? -8.770 -0.514 -3.939 1.00 94.06 97 ILE A CA 1
ATOM 725 C C . ILE A 1 97 ? -8.483 -1.485 -5.089 1.00 94.06 97 ILE A C 1
ATOM 727 O O . ILE A 1 97 ? -7.363 -1.524 -5.592 1.00 94.06 97 ILE A O 1
ATOM 731 N N . ALA A 1 98 ? -9.495 -2.215 -5.565 1.00 93.94 98 ALA A N 1
ATOM 732 C CA . ALA A 1 98 ? -9.357 -3.133 -6.692 1.00 93.94 98 ALA A CA 1
ATOM 733 C C . ALA A 1 98 ? -9.007 -2.399 -7.997 1.00 93.94 98 ALA A C 1
ATOM 735 O O . ALA A 1 98 ? -8.141 -2.856 -8.743 1.00 93.94 98 ALA A O 1
ATOM 736 N N . ALA A 1 99 ? -9.628 -1.246 -8.262 1.00 94.62 99 ALA A N 1
ATOM 737 C CA . ALA A 1 99 ? -9.316 -0.415 -9.421 1.00 94.62 99 ALA A CA 1
ATOM 738 C C . ALA A 1 99 ? -7.880 0.128 -9.360 1.00 94.62 99 ALA A C 1
ATOM 740 O O . ALA A 1 99 ? -7.168 0.078 -10.362 1.00 94.62 99 ALA A O 1
ATOM 741 N N . LEU A 1 100 ? -7.431 0.589 -8.187 1.00 94.56 100 LEU A N 1
ATOM 742 C CA . LEU A 1 100 ? -6.059 1.043 -7.955 1.00 94.56 100 LEU A CA 1
ATOM 743 C C . LEU A 1 100 ? -5.053 -0.090 -8.153 1.00 94.56 100 LEU A C 1
ATOM 745 O O . LEU A 1 100 ? -4.065 0.102 -8.860 1.00 94.56 100 LEU A O 1
ATOM 749 N N . ALA A 1 101 ? -5.314 -1.266 -7.581 1.00 92.81 101 ALA A N 1
ATOM 750 C CA . ALA A 1 101 ? -4.465 -2.441 -7.732 1.00 92.81 101 ALA A CA 1
ATOM 751 C C . ALA A 1 101 ? -4.377 -2.881 -9.198 1.00 92.81 101 ALA A C 1
ATOM 753 O O . ALA A 1 101 ? -3.282 -3.037 -9.738 1.00 92.81 101 ALA A O 1
ATOM 754 N N . GLY A 1 102 ? -5.526 -3.005 -9.868 1.00 91.94 102 GLY A N 1
ATOM 755 C CA . GLY A 1 102 ? -5.603 -3.365 -11.279 1.00 91.94 102 GLY A CA 1
ATOM 756 C C . GLY A 1 102 ? -4.852 -2.370 -12.159 1.00 91.94 102 GLY A C 1
ATOM 757 O O . GLY A 1 102 ? -3.974 -2.768 -12.920 1.00 91.94 102 GLY A O 1
ATOM 758 N N . TRP A 1 103 ? -5.127 -1.072 -12.013 1.00 92.38 103 TRP A N 1
ATOM 759 C CA . TRP A 1 103 ? -4.431 -0.024 -12.760 1.00 92.38 103 TRP A CA 1
ATOM 760 C C . TRP A 1 103 ? -2.921 -0.042 -12.508 1.00 92.38 103 TRP A C 1
ATOM 762 O O . TRP A 1 103 ? -2.134 -0.011 -13.453 1.00 92.38 103 TRP A O 1
ATOM 772 N N . ASN A 1 104 ? -2.505 -0.135 -11.244 1.00 91.81 104 ASN A N 1
ATOM 773 C CA . ASN A 1 104 ? -1.098 -0.148 -10.867 1.00 91.81 104 ASN A CA 1
ATOM 774 C C . ASN A 1 104 ? -0.345 -1.329 -11.492 1.00 91.81 104 ASN A C 1
ATOM 776 O O . ASN A 1 104 ? 0.732 -1.132 -12.051 1.00 91.81 104 ASN A O 1
ATOM 780 N N . LEU A 1 105 ? -0.922 -2.530 -11.455 1.00 88.44 105 LEU A N 1
ATOM 781 C CA . LEU A 1 105 ? -0.310 -3.709 -12.062 1.00 88.44 105 LEU A CA 1
ATOM 782 C C . LEU A 1 105 ? -0.303 -3.623 -13.592 1.00 88.44 105 LEU A C 1
ATOM 784 O O . LEU A 1 105 ? 0.715 -3.941 -14.202 1.00 88.44 105 LEU A O 1
ATOM 788 N N . LEU A 1 106 ? -1.382 -3.130 -14.214 1.00 86.56 106 LEU A N 1
ATOM 789 C CA . LEU A 1 106 ? -1.470 -2.942 -15.669 1.00 86.56 106 LEU A CA 1
ATOM 790 C C . LEU A 1 106 ? -0.398 -1.987 -16.207 1.00 86.56 106 LEU A C 1
ATOM 792 O O . LEU A 1 106 ? 0.154 -2.240 -17.277 1.00 86.56 106 LEU A O 1
ATOM 796 N N . VAL A 1 107 ? -0.078 -0.913 -15.475 1.00 85.06 107 VAL A N 1
ATOM 797 C CA . VAL A 1 107 ? 0.981 0.043 -15.850 1.00 85.06 107 VAL A CA 1
ATOM 798 C C . VAL A 1 107 ? 2.349 -0.637 -15.955 1.00 85.06 107 VAL A C 1
ATOM 800 O O . VAL A 1 107 ? 3.159 -0.251 -16.795 1.00 85.06 107 VAL A O 1
ATOM 803 N N . PHE A 1 108 ? 2.603 -1.662 -15.141 1.00 74.81 108 PHE A N 1
ATOM 804 C CA . PHE A 1 108 ? 3.877 -2.375 -15.132 1.00 74.81 108 PHE A CA 1
ATOM 805 C C . PHE A 1 108 ? 3.940 -3.571 -16.093 1.00 74.81 108 PHE A C 1
ATOM 807 O O . PHE A 1 108 ? 5.010 -4.163 -16.242 1.00 74.81 108 PHE A O 1
ATOM 814 N N . ILE A 1 109 ? 2.842 -3.934 -16.766 1.00 75.31 109 ILE A N 1
ATOM 815 C CA . ILE A 1 109 ? 2.863 -4.997 -17.777 1.00 75.31 109 ILE A CA 1
ATOM 816 C C . ILE A 1 109 ? 3.630 -4.493 -19.010 1.00 75.31 109 ILE A C 1
ATOM 818 O O . ILE A 1 109 ? 3.223 -3.494 -19.612 1.00 75.31 109 ILE A O 1
ATOM 822 N N . PRO A 1 110 ? 4.706 -5.184 -19.441 1.00 68.31 110 PRO A N 1
ATOM 823 C CA . PRO A 1 110 ? 5.429 -4.818 -20.649 1.00 68.31 110 PRO A CA 1
ATOM 824 C C . PRO A 1 110 ? 4.481 -4.853 -21.848 1.00 68.31 110 PRO A C 1
ATOM 826 O O . PRO A 1 110 ? 3.962 -5.911 -22.223 1.00 68.31 110 PRO A O 1
ATOM 829 N N . ARG A 1 111 ? 4.245 -3.692 -22.467 1.00 70.69 111 ARG A N 1
ATOM 830 C CA . ARG A 1 111 ? 3.555 -3.629 -23.755 1.00 70.69 111 ARG A CA 1
ATOM 831 C C . ARG A 1 111 ? 4.505 -4.214 -24.782 1.00 70.69 111 ARG A C 1
ATOM 833 O O . ARG A 1 111 ? 5.472 -3.578 -25.182 1.00 70.69 111 ARG A O 1
ATOM 840 N N . ARG A 1 112 ? 4.254 -5.465 -25.151 1.00 66.12 112 ARG A N 1
ATOM 841 C CA . ARG A 1 112 ? 4.896 -6.097 -26.298 1.00 66.12 112 ARG A CA 1
ATOM 842 C C . ARG A 1 112 ? 4.483 -5.263 -27.497 1.00 66.12 112 ARG A C 1
ATOM 844 O O . ARG A 1 112 ? 3.317 -5.288 -27.882 1.00 66.12 112 ARG A O 1
ATOM 851 N N . GLU A 1 113 ? 5.419 -4.473 -28.010 1.00 63.44 113 GLU A N 1
ATOM 852 C CA . GLU A 1 113 ? 5.293 -3.884 -29.330 1.00 63.44 113 GLU A CA 1
ATOM 853 C C . GLU A 1 113 ? 5.032 -5.063 -30.260 1.00 63.44 113 GLU A C 1
ATOM 855 O O . GLU A 1 113 ? 5.880 -5.939 -30.435 1.00 63.44 113 GLU A O 1
ATOM 860 N N . THR A 1 114 ? 3.802 -5.169 -30.756 1.00 61.72 114 THR A N 1
ATOM 861 C CA . THR A 1 114 ? 3.495 -6.030 -31.887 1.00 61.72 114 THR A CA 1
ATOM 862 C C . THR A 1 114 ? 4.467 -5.617 -32.972 1.00 61.72 114 THR A C 1
ATOM 864 O O . THR A 1 114 ? 4.310 -4.538 -33.544 1.00 61.72 114 THR A O 1
ATOM 867 N N . ALA A 1 115 ? 5.503 -6.433 -33.184 1.00 59.25 115 ALA A N 1
ATOM 868 C CA . ALA A 1 115 ? 6.400 -6.300 -34.311 1.00 59.25 115 ALA A CA 1
ATOM 869 C C . ALA A 1 115 ? 5.498 -6.196 -35.535 1.00 59.25 115 ALA A C 1
ATOM 871 O O . ALA A 1 115 ? 4.824 -7.162 -35.896 1.00 59.25 115 ALA A O 1
ATOM 872 N N . SER A 1 116 ? 5.389 -4.992 -36.096 1.00 56.44 116 SER A N 1
ATOM 873 C CA . SER A 1 116 ? 4.712 -4.840 -37.369 1.00 56.44 116 SER A CA 1
ATOM 874 C C . SER A 1 116 ? 5.501 -5.716 -38.332 1.00 56.44 116 SER A C 1
ATOM 876 O O . SER A 1 116 ? 6.718 -5.522 -38.426 1.00 56.44 116 SER A O 1
ATOM 878 N N . PRO A 1 117 ? 4.873 -6.685 -39.020 1.00 63.62 117 PRO A N 1
ATOM 879 C CA . PRO A 1 117 ? 5.475 -7.257 -40.202 1.00 63.62 117 PRO A CA 1
ATOM 880 C C . PRO A 1 117 ? 5.530 -6.107 -41.208 1.00 63.62 117 PRO A C 1
ATOM 882 O O . PRO A 1 117 ? 4.616 -5.899 -42.001 1.00 63.62 117 PRO A O 1
ATOM 885 N N . VAL A 1 118 ? 6.582 -5.291 -41.121 1.00 64.00 118 VAL A N 1
ATOM 886 C CA . VAL A 1 118 ? 7.038 -4.501 -42.250 1.00 64.00 118 VAL A CA 1
ATOM 887 C C . VAL A 1 118 ? 7.447 -5.560 -43.256 1.00 64.00 118 VAL A C 1
ATOM 889 O O . VAL A 1 118 ? 8.500 -6.178 -43.127 1.00 64.00 118 VAL A O 1
ATOM 892 N N . ALA A 1 119 ? 6.484 -5.864 -44.125 1.00 59.38 119 ALA A N 1
ATOM 893 C CA . ALA A 1 119 ? 6.618 -6.443 -45.445 1.00 59.38 119 ALA A CA 1
ATOM 894 C C . ALA A 1 119 ? 8.096 -6.585 -45.841 1.00 59.38 119 ALA A C 1
ATOM 896 O O . ALA A 1 119 ? 8.807 -5.589 -45.924 1.00 59.38 119 ALA A O 1
ATOM 897 N N . ALA A 1 120 ? 8.621 -7.794 -46.038 1.00 57.25 120 ALA A N 1
ATOM 898 C CA . ALA A 1 120 ? 8.398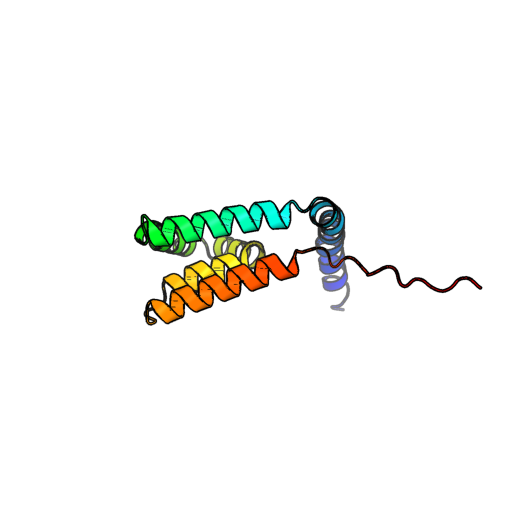 -8.480 -47.311 1.00 57.25 120 ALA A CA 1
ATOM 899 C C . ALA A 1 120 ? 8.369 -7.460 -48.468 1.00 57.25 120 ALA A C 1
ATOM 901 O O . ALA A 1 120 ? 7.355 -7.300 -49.142 1.00 57.25 120 ALA A O 1
ATOM 902 N N . GLN A 1 121 ? 9.457 -6.703 -48.599 1.00 50.62 121 GLN A N 1
ATOM 903 C CA . GLN A 1 121 ? 9.827 -5.925 -49.773 1.00 50.62 121 GLN A CA 1
ATOM 904 C C . GLN A 1 121 ? 11.267 -6.287 -50.106 1.00 50.62 121 GLN A C 1
ATOM 906 O O . GLN A 1 121 ? 12.080 -6.342 -49.154 1.00 50.62 121 GLN A O 1
#

Radius of gyration: 19.47 Å; Cα contacts (8 Å, |Δi|>4): 55; chains: 1; bounding box: 43×47×63 Å

Solvent-accessible surface area (backbone atoms only — not comparable to full-atom values): 7092 Å² total; per-residue (Å²): 145,72,64,78,61,57,63,48,55,49,55,68,57,50,58,67,57,63,65,50,52,62,60,44,62,75,66,48,51,57,47,53,54,53,47,52,52,50,48,50,51,55,50,30,60,74,76,40,48,65,58,48,52,49,52,43,50,59,49,70,70,45,55,72,66,57,40,52,50,45,42,71,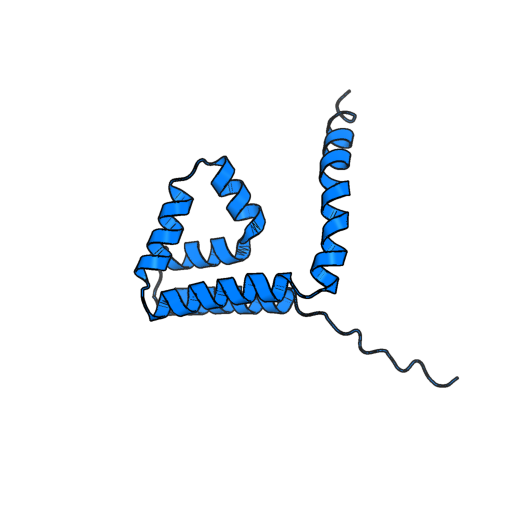75,38,42,69,58,49,49,34,43,49,48,62,71,45,94,62,60,68,69,58,34,53,53,50,36,50,50,47,51,50,50,57,50,56,72,61,53,81,79,74,74,75,78,72,82,74,64,96,121

pLDDT: mean 80.07, std 16.25, range [48.06, 95.69]

Mean predicted aligned error: 12.14 Å

Secondary structure (DSSP, 8-state):
--HHHHHHHHHHHHHHHHHHHHHHHHHTHHHHHHHHHHHHHHHHHHH-HHHHHHHHHHHHTS-HHHHHHHHHHSHHHHHHHHHHHSSS-HHHHHHHHHHHHHHHHHHHS------------

Sequence (121 aa):
MVGGSVDRLVRWVVIPVTSVIPVLVRTGALVLVFGALWVGIGVALVVDPAAVDAAWQSIGSQSPVVQAVAWLLFLPLMGGLWVWSTDWPLVARIVLIAALAGWNLLVFIPRRETASPVAAQ

Foldseek 3Di:
DPPPVVVVVCVVPVVVVVVVVVVCLVVLVQLVVLVVVLVVQVVCVVPPLVVLVVVLVVLVPDDPVSVVVCCVVVVLVNVLSVLSPDPDDPVVSVVSSVVSSVVVSVVSPDPPPPPPPPDDD